Protein AF-A0A265Q2P2-F1 (afdb_monomer)

Nearest PDB structures (foldseek):
  5fte-assembly1_A  TM=7.062E-01  e=2.114E-01  Bacteroides sp. 3_1_23
  1g8x-assembly1_B  TM=5.401E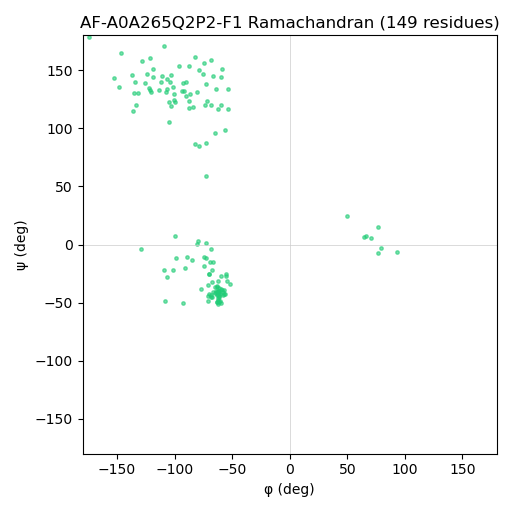-01  e=4.490E-02  Dictyostelium discoideum
  2xel-assembly1_A  TM=5.996E-01  e=1.478E-01  Dictyostelium discoideum
  7pel-assembly1_D  TM=5.275E-01  e=1.768E-01  Simian T-lymphotropic virus 1
  4qvz-assembly2_B  TM=6.544E-01  e=1.423E+00  Homo sapiens

Secondary structure (DSSP, 8-state):
--EEE-TTT--EEESSTTTEEE-TTSTTSEEEEEHHHHHHHHHHHHHTT-S---HHHHHHHHHHHHHHHHHHHHHHHHHHTT--GGG----TT-EEEEEEEETTTTEEEEEEEEEEEEE-SSEEEEEETTS-EEEEEHHHHHTTSEEEEE-

Foldseek 3Di:
DDWAAAPPPRDIDPPDCVFFPQDPPDPSRTDSHTPVRVVVVVVVCVVVCVPVPPPVVVVVVVVVVVVVVVVVVVVLCVLCVPDPLVVPDDDAQFKKFKWFQDPPPSDTHGDAIFGFHDDDPFWTWTAGPVGDIDIDGSSCCVVVRMDMDTD

pLDDT: mean 88.05, std 9.33, range [56.69, 97.44]

Sequence (151 aa):
MKVKTCTKCGEEYPATTMYFHKAKTCKDGLNSKCKYCINENYKKKYKTGKYKSNKNYKSKMEEKMKREQEAFERVMNEKVEGLDISKVKLVKDKQYKIYLRRNYKKVYDLCFEGTMIRDYKTHILFKHKLGYSESFLKADFLTGEYKVKEI

Mean predicted aligned error: 13.34 Å

Structure (mmCIF, N/CA/C/O backbone):
data_AF-A0A265Q2P2-F1
#
_entry.id   AF-A0A265Q2P2-F1
#
loop_
_atom_site.group_PDB
_atom_site.id
_atom_site.type_symbol
_atom_site.label_atom_id
_atom_site.label_alt_id
_atom_site.label_comp_id
_atom_site.label_asym_id
_atom_site.label_entity_id
_atom_site.label_seq_id
_atom_site.pdbx_PDB_ins_code
_atom_site.Cartn_x
_atom_site.Cartn_y
_atom_site.Cartn_z
_atom_site.occupancy
_atom_site.B_iso_or_equiv
_atom_site.auth_seq_id
_atom_site.auth_comp_id
_atom_site.auth_asym_id
_atom_site.auth_atom_id
_atom_site.pdbx_PDB_model_num
ATOM 1 N N . MET A 1 1 ? -46.212 2.643 31.368 1.00 72.06 1 MET A N 1
ATOM 2 C CA . MET A 1 1 ? -44.841 2.577 30.803 1.00 72.06 1 MET A CA 1
ATOM 3 C C . MET A 1 1 ? -44.030 1.573 31.609 1.00 72.06 1 MET A C 1
ATOM 5 O O . MET A 1 1 ? -44.213 1.526 32.816 1.00 72.06 1 MET A O 1
ATOM 9 N N . LYS A 1 2 ? -43.175 0.756 30.980 1.00 91.00 2 LYS A N 1
ATOM 10 C CA . LYS A 1 2 ? -42.324 -0.198 31.711 1.00 91.00 2 LYS A CA 1
ATOM 11 C C . LYS A 1 2 ? -41.056 0.513 32.190 1.00 91.00 2 LYS A C 1
ATOM 13 O O . LYS A 1 2 ? -40.288 1.010 31.365 1.00 91.00 2 LYS A O 1
ATOM 18 N N . VAL A 1 3 ? -40.856 0.568 33.502 1.00 95.25 3 VAL A N 1
ATOM 19 C CA . VAL A 1 3 ? -39.637 1.098 34.129 1.00 95.25 3 VAL A CA 1
ATOM 20 C C . VAL A 1 3 ? -38.673 -0.039 34.461 1.00 95.25 3 VAL A C 1
ATOM 22 O O . VAL A 1 3 ? -39.079 -1.194 34.605 1.00 95.25 3 VAL A O 1
ATOM 25 N N . LYS A 1 4 ? -37.381 0.276 34.517 1.00 95.12 4 LYS A N 1
ATOM 26 C CA . LYS A 1 4 ? -36.313 -0.638 34.918 1.00 95.12 4 LYS A CA 1
ATOM 27 C C . LYS A 1 4 ? -35.378 0.084 35.881 1.00 95.12 4 LYS A C 1
ATOM 29 O O . LYS A 1 4 ? -34.906 1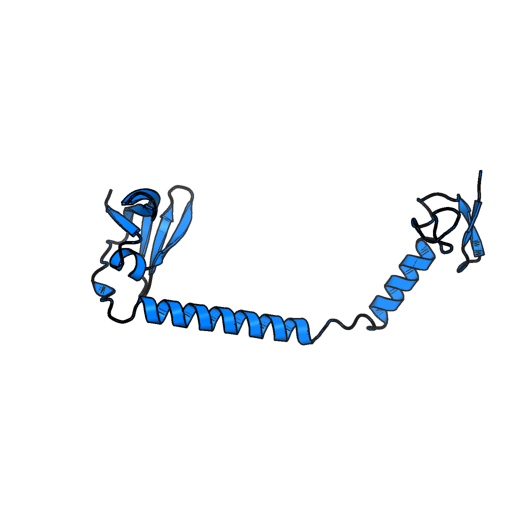.180 35.587 1.00 95.12 4 LYS A O 1
ATOM 34 N N . THR A 1 5 ? -35.084 -0.560 37.002 1.00 97.00 5 THR A N 1
ATOM 35 C CA . THR A 1 5 ? -34.181 -0.035 38.028 1.00 97.00 5 THR A CA 1
ATOM 36 C C . THR A 1 5 ? -32.739 -0.408 37.701 1.00 97.00 5 THR A C 1
ATOM 38 O O . THR A 1 5 ? -32.423 -1.566 37.413 1.00 97.00 5 THR A O 1
ATOM 41 N N . CYS A 1 6 ? -31.841 0.575 37.722 1.00 97.44 6 CYS A N 1
ATOM 42 C CA . CYS A 1 6 ? -30.419 0.334 37.517 1.00 97.44 6 CYS A CA 1
ATOM 43 C C . CYS A 1 6 ? -29.807 -0.368 38.736 1.00 97.44 6 CYS A C 1
ATOM 45 O O . CYS A 1 6 ? -29.776 0.194 39.826 1.00 97.44 6 CYS A O 1
ATOM 47 N N . THR A 1 7 ? -29.178 -1.531 38.550 1.00 96.38 7 THR A N 1
ATOM 48 C CA . THR A 1 7 ? -28.569 -2.290 39.663 1.00 96.38 7 THR A CA 1
ATOM 49 C C . THR A 1 7 ? -27.284 -1.669 40.233 1.00 96.38 7 THR A C 1
ATOM 51 O O . THR A 1 7 ? -26.644 -2.284 41.079 1.00 96.38 7 THR A O 1
ATOM 54 N N . LYS A 1 8 ? -26.828 -0.515 39.720 1.00 96.00 8 LYS A N 1
ATOM 55 C CA . LYS A 1 8 ? -25.634 0.194 40.222 1.00 96.00 8 LYS A CA 1
ATOM 56 C C . LYS A 1 8 ? -25.994 1.476 40.974 1.00 96.00 8 LYS A C 1
ATOM 58 O O . LYS A 1 8 ? -25.444 1.688 42.043 1.00 96.00 8 LYS A O 1
ATOM 63 N N . CYS A 1 9 ? -26.854 2.328 40.410 1.00 96.25 9 CYS A N 1
ATOM 64 C CA . CYS A 1 9 ? -27.255 3.589 41.050 1.00 96.25 9 CYS A CA 1
ATOM 65 C C . CYS A 1 9 ? -28.609 3.518 41.768 1.00 96.25 9 CYS A C 1
ATOM 67 O O . CYS A 1 9 ? -28.923 4.437 42.506 1.00 96.25 9 CYS A O 1
ATOM 69 N N . GLY A 1 10 ? -29.406 2.464 41.566 1.00 96.44 10 GLY A N 1
ATOM 70 C CA . GLY A 1 10 ? -30.720 2.309 42.201 1.00 96.44 10 GLY A CA 1
ATOM 71 C C . GLY A 1 10 ? -31.842 3.153 41.588 1.00 96.44 10 GLY A C 1
ATOM 72 O O . GLY A 1 10 ? -32.994 2.954 41.944 1.00 96.44 10 GLY A O 1
ATOM 73 N N . GLU A 1 11 ? -31.540 4.049 40.646 1.00 96.56 11 GLU A N 1
ATOM 74 C CA . GLU A 1 11 ? -32.548 4.897 39.999 1.00 96.56 11 GLU A CA 1
ATOM 75 C C . GLU A 1 11 ? -33.398 4.132 38.974 1.00 96.56 11 GLU A C 1
ATOM 77 O O . GLU A 1 11 ? -32.919 3.224 38.275 1.00 96.56 11 GLU A O 1
ATOM 82 N N . GLU A 1 12 ? -34.663 4.537 38.866 1.00 97.19 12 GLU A N 1
ATOM 83 C CA . GLU A 1 12 ? -35.623 4.015 37.900 1.00 97.19 12 GLU A CA 1
ATOM 84 C C . GLU A 1 12 ? -35.590 4.827 36.607 1.00 97.19 12 GLU A C 1
ATOM 86 O O . GLU A 1 12 ? -35.737 6.047 36.606 1.00 97.19 12 GLU A O 1
ATOM 91 N N . TYR A 1 13 ? -35.434 4.135 35.481 1.00 95.81 13 TYR A N 1
ATOM 92 C CA . TYR A 1 13 ? -35.483 4.751 34.160 1.00 95.81 13 TYR A CA 1
ATOM 93 C C . TYR A 1 13 ? -36.469 4.009 33.260 1.00 95.81 13 TYR A C 1
ATOM 95 O O . TYR A 1 13 ? -36.728 2.817 33.468 1.00 95.81 13 TYR A O 1
ATOM 103 N N . PRO A 1 14 ? -36.985 4.656 32.202 1.00 96.50 14 PRO A N 1
ATOM 104 C CA . PRO A 1 14 ? -37.731 3.957 31.166 1.00 96.50 14 PRO A CA 1
ATOM 105 C C . PRO A 1 14 ? -36.915 2.781 30.614 1.00 96.50 14 PRO A C 1
ATOM 107 O O . PRO A 1 14 ? -35.732 2.936 30.297 1.00 96.50 14 PRO A O 1
ATOM 110 N N . ALA A 1 15 ? -37.543 1.609 30.472 1.00 95.81 15 ALA A N 1
ATOM 111 C CA . ALA A 1 15 ? -36.923 0.401 29.923 1.00 95.81 15 ALA A CA 1
ATOM 112 C C . ALA A 1 15 ? -36.730 0.513 28.396 1.00 95.81 15 ALA A C 1
ATOM 114 O O . ALA A 1 15 ? -37.263 -0.273 27.615 1.00 95.81 15 ALA A O 1
ATOM 115 N N . THR A 1 16 ? -35.987 1.530 27.962 1.00 95.94 16 THR A N 1
ATOM 116 C CA . THR A 1 16 ? -35.708 1.852 26.564 1.00 95.94 16 THR A CA 1
ATOM 117 C C . THR A 1 16 ? -34.206 1.839 26.305 1.00 95.94 16 THR A C 1
ATOM 119 O O . THR A 1 16 ? -33.368 1.987 27.202 1.00 95.94 16 THR A O 1
ATOM 122 N N . THR A 1 17 ? -33.839 1.721 25.031 1.00 94.94 17 THR A N 1
ATOM 123 C CA . THR A 1 17 ? -32.440 1.763 24.588 1.00 94.94 17 THR A CA 1
ATOM 124 C C . THR A 1 17 ? -31.793 3.136 24.746 1.00 94.94 17 THR A C 1
ATOM 126 O O . THR A 1 17 ? -30.608 3.283 24.452 1.00 94.94 17 THR A O 1
ATOM 129 N N . MET A 1 18 ? -32.541 4.153 25.181 1.00 95.56 18 MET A N 1
ATOM 130 C CA . MET A 1 18 ? -31.999 5.465 25.522 1.00 95.56 18 MET A CA 1
ATOM 131 C C . MET A 1 18 ? -31.190 5.384 26.822 1.00 95.56 18 MET A C 1
ATOM 133 O O . MET A 1 18 ? -30.044 5.834 26.834 1.00 95.56 18 MET A O 1
ATOM 137 N N . TYR A 1 19 ? -31.720 4.697 27.842 1.00 96.00 19 TYR A N 1
ATOM 138 C CA . TYR A 1 19 ? -31.141 4.611 29.192 1.00 96.00 19 TYR A CA 1
ATOM 139 C C . TYR A 1 19 ? -30.383 3.309 29.473 1.00 96.00 19 TYR A C 1
ATOM 141 O O . TYR A 1 19 ? -29.484 3.297 30.317 1.00 96.00 19 TYR A O 1
ATOM 149 N N . PHE A 1 20 ? -30.670 2.235 28.732 1.00 97.25 20 PHE A N 1
ATOM 150 C CA . PHE A 1 20 ? -30.010 0.934 28.878 1.00 97.25 20 PHE A CA 1
ATOM 151 C C . PHE A 1 20 ? -29.390 0.464 27.556 1.00 97.25 20 PHE A C 1
ATOM 153 O O . PHE A 1 20 ? -29.896 0.747 26.471 1.00 97.25 20 PHE A O 1
ATOM 160 N N . HIS A 1 21 ? -28.266 -0.256 27.620 1.00 96.19 21 HIS A N 1
ATOM 161 C CA . HIS A 1 21 ? -27.690 -0.912 26.439 1.00 96.19 21 HIS A CA 1
ATOM 162 C C . HIS A 1 21 ? -28.436 -2.214 26.124 1.00 96.19 21 HIS A C 1
ATOM 164 O O . HIS A 1 21 ? -28.903 -2.893 27.039 1.00 96.19 21 HIS A O 1
ATOM 170 N N . LYS A 1 22 ? -28.489 -2.601 24.844 1.00 96.50 22 LYS A N 1
ATOM 171 C CA . LYS A 1 22 ? -29.011 -3.913 24.436 1.00 96.50 22 LYS A CA 1
ATOM 172 C C . LYS A 1 22 ? -28.121 -5.028 24.996 1.00 96.50 22 LYS A C 1
ATOM 174 O O . LYS A 1 22 ? -26.898 -4.948 24.894 1.00 96.50 22 LYS A O 1
ATOM 179 N N . ALA A 1 23 ? -28.730 -6.062 25.564 1.00 95.50 23 ALA A N 1
ATOM 180 C CA . ALA A 1 23 ? -28.044 -7.223 26.118 1.00 95.50 23 ALA A CA 1
ATOM 181 C C . ALA A 1 23 ? -28.768 -8.504 25.695 1.00 95.50 23 ALA A C 1
ATOM 183 O O . ALA A 1 23 ? -29.903 -8.737 26.096 1.00 95.50 23 ALA A O 1
ATOM 184 N N . LYS A 1 24 ? -28.095 -9.344 24.898 1.00 93.75 24 LYS A N 1
ATOM 185 C CA . LYS A 1 24 ? -28.665 -10.602 24.378 1.00 93.75 24 LYS A CA 1
ATOM 186 C C . LYS A 1 24 ? -28.906 -11.654 25.466 1.00 93.75 24 LYS A C 1
ATOM 188 O O . LYS A 1 24 ? -29.698 -12.561 25.270 1.00 93.75 24 LYS A O 1
ATOM 193 N N . THR A 1 25 ? -28.207 -11.538 26.591 1.00 93.50 25 THR A N 1
ATOM 194 C CA . THR A 1 25 ? -28.257 -12.491 27.706 1.00 93.50 25 THR A CA 1
ATOM 195 C C . THR A 1 25 ? -29.340 -12.165 28.735 1.00 93.50 25 THR A C 1
ATOM 197 O O . THR A 1 25 ? -29.610 -12.979 29.612 1.00 93.50 25 THR A O 1
ATOM 200 N N . CYS A 1 26 ? -29.957 -10.981 28.666 1.00 92.31 26 CYS A N 1
ATOM 201 C CA . CYS A 1 26 ? -31.004 -10.569 29.598 1.00 92.31 26 CYS A CA 1
ATOM 202 C C . CYS A 1 26 ? -32.386 -10.928 29.039 1.00 92.31 26 CYS A C 1
ATOM 204 O O . CYS A 1 26 ? -32.651 -10.695 27.862 1.00 92.31 26 CYS A O 1
ATOM 206 N N . LYS A 1 27 ? -33.290 -11.425 29.897 1.00 90.12 27 LYS A N 1
ATOM 207 C CA . LYS A 1 27 ? -34.664 -11.830 29.529 1.00 90.12 27 LYS A CA 1
ATOM 208 C C . LYS A 1 27 ? -35.457 -10.723 28.821 1.00 90.12 27 LYS A C 1
ATOM 210 O O . LYS A 1 27 ? -36.303 -11.007 27.985 1.00 90.12 27 LYS A O 1
ATOM 215 N N . ASP A 1 28 ? -35.192 -9.465 29.158 1.00 90.31 28 ASP A N 1
ATOM 216 C CA . ASP A 1 28 ? -35.842 -8.282 28.590 1.00 90.31 28 ASP A CA 1
ATOM 217 C C . ASP A 1 28 ? -35.014 -7.584 27.497 1.00 90.31 28 ASP A C 1
ATOM 219 O O . ASP A 1 28 ? -35.371 -6.496 27.051 1.00 90.31 28 ASP A O 1
ATOM 223 N N . GLY A 1 29 ? -33.896 -8.180 27.072 1.00 95.50 29 GLY A N 1
ATOM 224 C CA . GLY A 1 29 ? -33.041 -7.645 26.013 1.00 95.50 29 GLY A CA 1
ATOM 225 C C . GLY A 1 29 ? -32.256 -6.383 26.392 1.00 95.50 29 GLY A C 1
ATOM 226 O O . GLY A 1 29 ? -31.578 -5.810 25.534 1.00 95.50 29 GLY A O 1
ATOM 227 N N . LEU A 1 30 ? -32.320 -5.937 27.653 1.00 96.88 30 LEU A N 1
ATOM 228 C CA . LEU A 1 30 ? -31.685 -4.713 28.145 1.00 96.88 30 LEU A CA 1
ATOM 229 C C . LEU A 1 30 ? -30.786 -4.998 29.347 1.00 96.88 30 LEU A C 1
ATOM 231 O O . LEU A 1 30 ? -31.145 -5.737 30.261 1.00 96.88 30 LEU A O 1
ATOM 235 N N . ASN A 1 31 ? -29.619 -4.359 29.377 1.00 95.81 31 ASN A N 1
ATOM 236 C CA . ASN A 1 31 ? -28.657 -4.489 30.468 1.00 95.81 31 ASN A CA 1
ATOM 237 C C . ASN A 1 31 ? -29.272 -4.066 31.819 1.00 95.81 31 ASN A C 1
ATOM 239 O O . ASN A 1 31 ? -30.156 -3.214 31.868 1.00 95.81 31 ASN A O 1
ATOM 243 N N . SER A 1 32 ? -28.795 -4.643 32.924 1.00 95.31 32 SER A N 1
ATOM 244 C CA . SER A 1 32 ? -29.235 -4.294 34.281 1.00 95.31 32 SER A CA 1
ATOM 245 C C . SER A 1 32 ? -28.687 -2.948 34.775 1.00 95.31 32 SER A C 1
ATOM 247 O O . SER A 1 32 ? -29.225 -2.365 35.712 1.00 95.31 32 SER A O 1
ATOM 249 N N . LYS A 1 33 ? -27.621 -2.435 34.148 1.00 96.94 33 LYS A N 1
ATOM 250 C CA . LYS A 1 33 ? -26.998 -1.146 34.479 1.00 96.94 33 LYS A CA 1
ATOM 251 C C . LYS A 1 33 ? -27.364 -0.085 33.442 1.00 96.94 33 LYS A C 1
ATOM 253 O O . LYS A 1 33 ? -27.337 -0.358 32.240 1.00 96.94 33 LYS A O 1
ATOM 258 N N . CYS A 1 34 ? -27.636 1.136 33.899 1.00 96.88 34 CYS A N 1
ATOM 259 C CA . CYS A 1 34 ? -27.878 2.269 33.010 1.00 96.88 34 CYS A CA 1
ATOM 260 C C . CYS A 1 34 ? -26.595 2.677 32.262 1.00 96.88 34 CYS A C 1
ATOM 262 O O . CYS A 1 34 ? -25.468 2.388 32.691 1.00 96.88 34 CYS A O 1
ATOM 264 N N . LYS A 1 35 ? -26.757 3.377 31.135 1.00 96.50 35 LYS A N 1
ATOM 265 C CA . LYS A 1 35 ? -25.638 3.832 30.295 1.00 96.50 35 LYS A CA 1
ATOM 266 C C . LYS A 1 35 ? -24.637 4.698 31.055 1.00 96.50 35 LYS A C 1
ATOM 268 O O . LYS A 1 35 ? -23.435 4.533 30.866 1.00 96.50 35 LYS A O 1
ATOM 273 N N . TYR A 1 36 ? -25.104 5.574 31.944 1.00 95.44 36 TYR A N 1
ATOM 274 C CA . TYR A 1 36 ? -24.236 6.436 32.754 1.00 95.44 36 TYR A CA 1
ATOM 275 C C . TYR A 1 36 ? -23.283 5.612 33.622 1.00 95.44 36 TYR A C 1
ATOM 277 O O . TYR A 1 36 ? -22.064 5.767 33.557 1.00 95.44 36 TYR A O 1
ATOM 285 N N . CYS A 1 37 ? -23.844 4.649 34.352 1.00 95.94 37 CYS A N 1
ATOM 286 C CA . CYS A 1 37 ? -23.118 3.734 35.221 1.00 95.94 37 CYS A CA 1
ATOM 287 C C . CYS A 1 37 ? -22.073 2.892 34.474 1.00 95.94 37 CYS A C 1
ATOM 289 O O . CYS A 1 37 ? -20.990 2.621 35.011 1.00 95.94 37 CYS A O 1
ATOM 291 N N . ILE A 1 38 ? -22.408 2.466 33.253 1.00 93.69 38 ILE A N 1
ATOM 292 C CA . ILE A 1 38 ? -21.530 1.704 32.360 1.00 93.69 38 ILE A CA 1
ATOM 293 C C . ILE A 1 38 ? -20.399 2.593 31.826 1.00 93.69 38 ILE A C 1
ATOM 295 O O . ILE A 1 38 ? -19.232 2.217 31.933 1.00 93.69 38 ILE A O 1
ATOM 299 N N . ASN A 1 39 ? -20.717 3.788 31.329 1.00 92.38 39 ASN A N 1
ATOM 300 C CA . ASN A 1 39 ? -19.735 4.738 30.804 1.00 92.38 39 ASN A CA 1
ATOM 301 C C . ASN A 1 39 ? -18.733 5.180 31.869 1.00 92.38 39 ASN A C 1
ATOM 303 O O . ASN A 1 39 ? -17.533 5.246 31.613 1.00 92.38 39 ASN A O 1
ATOM 307 N N . GLU A 1 40 ? -19.201 5.435 33.085 1.00 92.25 40 GLU A N 1
ATOM 308 C CA . GLU A 1 40 ? -18.340 5.770 34.215 1.00 92.25 40 GLU A CA 1
ATOM 309 C C . GLU A 1 40 ? -17.373 4.619 34.551 1.00 92.25 40 GLU A C 1
ATOM 311 O O . GLU A 1 40 ? -16.189 4.844 34.803 1.00 92.25 40 GLU A O 1
ATOM 316 N N . ASN A 1 41 ? -17.846 3.368 34.487 1.00 88.62 41 ASN A N 1
ATOM 317 C CA . ASN A 1 41 ? -16.998 2.193 34.686 1.00 88.62 41 ASN A CA 1
ATOM 318 C C . ASN A 1 41 ? -15.936 2.065 33.583 1.00 88.62 41 ASN A C 1
ATOM 320 O O . ASN A 1 41 ? -14.777 1.782 33.879 1.00 88.62 41 ASN A O 1
ATOM 324 N N . TYR A 1 42 ? -16.298 2.321 32.322 1.00 86.69 42 TYR A N 1
ATOM 325 C CA . TYR A 1 42 ? -15.324 2.371 31.230 1.00 86.69 42 TYR A CA 1
ATOM 326 C C . TYR A 1 42 ? -14.275 3.460 31.471 1.00 86.69 42 TYR A C 1
ATOM 328 O O . TYR A 1 42 ? -13.085 3.157 31.447 1.00 86.69 42 TYR A O 1
ATOM 336 N N . LYS A 1 43 ? -14.681 4.693 31.811 1.00 86.62 43 LYS A N 1
ATOM 337 C CA . LYS A 1 43 ? -13.752 5.790 32.144 1.00 86.62 43 LYS A CA 1
ATOM 338 C C . LYS A 1 43 ? -12.797 5.413 33.285 1.00 86.62 43 LYS A C 1
ATOM 340 O O . LYS A 1 43 ? -11.600 5.672 33.183 1.00 86.62 43 LYS A O 1
ATOM 345 N N . LYS A 1 44 ? -13.292 4.750 34.337 1.00 84.00 44 LYS A N 1
ATOM 346 C CA . LYS A 1 44 ? -12.462 4.230 35.441 1.00 84.00 44 LYS A CA 1
ATOM 347 C C . LYS A 1 44 ? -11.461 3.172 34.961 1.00 84.00 44 LYS A C 1
ATOM 349 O O . LYS A 1 44 ? -10.300 3.215 35.361 1.00 84.00 44 LYS A O 1
ATOM 354 N N . LYS A 1 45 ? -11.857 2.264 34.063 1.00 78.69 45 LYS A N 1
ATOM 355 C CA . LYS A 1 45 ? -10.949 1.269 33.458 1.00 78.69 45 LYS A CA 1
ATOM 356 C C . LYS A 1 45 ? -9.856 1.899 32.589 1.00 78.69 45 LYS A C 1
ATOM 358 O O . LYS A 1 45 ? -8.726 1.424 32.625 1.00 78.69 45 LYS A O 1
ATOM 363 N N . TYR A 1 46 ? -10.169 2.971 31.859 1.00 72.50 46 TYR A N 1
ATOM 364 C CA . TYR A 1 46 ? -9.171 3.716 31.084 1.00 72.50 46 TYR A CA 1
ATOM 365 C C . TYR A 1 46 ? -8.198 4.488 31.989 1.00 72.50 46 TYR A C 1
ATOM 367 O O . TYR A 1 46 ? -6.994 4.426 31.767 1.00 72.50 46 TYR A O 1
ATOM 375 N N . LYS A 1 47 ? -8.689 5.144 33.052 1.00 74.25 47 LYS A N 1
ATOM 376 C CA . LYS A 1 47 ? -7.838 5.885 34.007 1.00 74.25 47 LYS A CA 1
ATOM 377 C C . LYS A 1 47 ? -6.924 4.990 34.848 1.00 74.25 47 LYS A C 1
ATOM 379 O O . LYS A 1 47 ? -5.828 5.400 35.195 1.00 74.25 47 LYS A O 1
ATOM 384 N N . THR A 1 48 ? -7.360 3.774 35.175 1.00 73.88 48 THR A N 1
ATOM 385 C CA . THR A 1 48 ? -6.585 2.826 36.002 1.00 73.88 48 THR A CA 1
ATOM 386 C C . THR A 1 48 ? -5.494 2.076 35.228 1.00 73.88 48 THR A C 1
ATOM 388 O O . THR A 1 48 ? -4.858 1.193 35.794 1.00 73.88 48 THR A O 1
ATOM 391 N N . GLY A 1 49 ? -5.286 2.365 33.934 1.00 64.44 49 GLY A N 1
ATOM 392 C CA . GLY A 1 49 ? -4.219 1.752 33.128 1.00 64.44 49 GLY A CA 1
ATOM 393 C C . GLY A 1 49 ? -4.356 0.238 32.912 1.00 64.44 49 GLY A C 1
ATOM 394 O O . GLY A 1 49 ? -3.473 -0.388 32.332 1.00 64.44 49 GLY A O 1
ATOM 395 N N . LYS A 1 50 ? -5.469 -0.381 33.339 1.00 56.91 50 LYS A N 1
ATOM 396 C CA . LYS A 1 50 ? -5.730 -1.818 33.135 1.00 56.91 50 LYS A CA 1
ATOM 397 C C . LYS A 1 50 ? -5.980 -2.177 31.669 1.00 56.91 50 LYS A C 1
ATOM 399 O O . LYS A 1 50 ? -5.886 -3.350 31.313 1.00 56.91 50 LYS A O 1
ATOM 404 N N . TYR A 1 51 ? -6.248 -1.191 30.813 1.00 57.75 51 TYR A N 1
ATOM 405 C CA . TYR A 1 51 ? -6.027 -1.339 29.378 1.00 57.75 51 TYR A CA 1
ATOM 406 C C . TYR A 1 51 ? -4.513 -1.303 29.163 1.00 57.75 51 TYR A C 1
ATOM 408 O O . TYR A 1 51 ? -3.938 -0.235 28.975 1.00 57.75 51 TYR A O 1
ATOM 416 N N . LYS A 1 52 ? -3.855 -2.467 29.257 1.00 57.00 52 LYS A N 1
ATOM 417 C CA . LYS A 1 52 ? -2.468 -2.610 28.810 1.00 57.00 52 LYS A CA 1
ATOM 418 C C . LYS A 1 52 ? -2.451 -2.172 27.346 1.00 57.00 52 LYS A C 1
ATOM 420 O O . LYS A 1 52 ? -2.824 -2.957 26.475 1.00 57.00 52 LYS A O 1
ATOM 425 N N . SER A 1 53 ? -2.061 -0.927 27.061 1.00 56.69 53 SER A N 1
ATOM 426 C CA . SER A 1 53 ? -1.550 -0.605 25.737 1.00 56.69 53 SER A CA 1
ATOM 427 C C . SER A 1 53 ? -0.445 -1.625 25.533 1.00 56.69 53 SER A C 1
ATOM 429 O O . SER A 1 53 ? 0.447 -1.777 26.372 1.00 56.69 53 SER A O 1
ATOM 431 N N . ASN A 1 54 ? -0.617 -2.487 24.539 1.00 63.94 54 ASN A N 1
ATOM 432 C CA . ASN A 1 54 ? 0.326 -3.558 24.320 1.00 63.94 54 ASN A CA 1
ATOM 433 C C . ASN A 1 54 ? 1.626 -2.851 23.929 1.00 63.94 54 ASN A C 1
ATOM 435 O O . ASN A 1 54 ? 1.763 -2.421 22.790 1.00 63.94 54 ASN A O 1
ATOM 439 N N . LYS A 1 55 ? 2.540 -2.625 24.884 1.00 60.09 55 LYS A N 1
ATOM 440 C CA . LYS A 1 55 ? 3.825 -1.947 24.646 1.00 60.09 55 LYS A CA 1
ATOM 441 C C . LYS A 1 55 ? 4.588 -2.671 23.530 1.00 60.09 55 LYS A C 1
ATOM 443 O O . LYS A 1 55 ? 5.285 -2.041 22.743 1.00 60.09 55 LYS A O 1
ATOM 448 N N . ASN A 1 56 ? 4.315 -3.971 23.393 1.00 69.75 56 ASN A N 1
ATOM 449 C CA . ASN A 1 56 ? 4.825 -4.836 22.342 1.00 69.75 56 ASN A CA 1
ATOM 450 C C . ASN A 1 56 ? 4.158 -4.622 20.974 1.00 69.75 56 ASN A C 1
ATOM 452 O O . ASN A 1 56 ? 4.628 -5.186 20.000 1.00 69.75 56 ASN A O 1
ATOM 456 N N . TYR A 1 57 ? 3.063 -3.865 20.852 1.00 75.69 57 TYR A N 1
ATOM 457 C CA . TYR A 1 57 ? 2.454 -3.567 19.550 1.00 75.69 57 TYR A CA 1
ATOM 458 C C . TYR A 1 57 ? 3.366 -2.668 18.719 1.00 75.69 57 TYR A C 1
ATOM 460 O O . TYR A 1 57 ? 3.601 -2.960 17.552 1.00 75.69 57 TYR A O 1
ATOM 468 N N . LYS A 1 58 ? 3.927 -1.615 19.334 1.00 80.44 58 LYS A N 1
ATOM 469 C CA . LYS A 1 58 ? 4.844 -0.700 18.647 1.00 80.44 58 LYS A CA 1
ATOM 470 C C . LYS A 1 58 ? 6.109 -1.430 18.192 1.00 80.44 58 LYS A C 1
ATOM 472 O O . LYS A 1 58 ? 6.426 -1.380 17.012 1.00 80.44 58 LYS A O 1
ATOM 477 N N . SER A 1 59 ? 6.752 -2.184 19.087 1.00 84.81 59 SER A N 1
ATOM 478 C CA . SER A 1 59 ? 7.959 -2.944 18.738 1.00 84.81 59 SER A CA 1
ATOM 479 C C . SER A 1 59 ? 7.689 -4.035 17.698 1.00 84.81 59 SER A C 1
ATOM 481 O O . SER A 1 59 ? 8.464 -4.178 16.761 1.00 84.81 59 SER A O 1
ATOM 483 N N . LYS A 1 60 ? 6.559 -4.756 17.788 1.00 86.06 60 LYS A N 1
ATOM 484 C CA . LYS A 1 60 ? 6.163 -5.735 16.759 1.00 86.06 60 LYS A CA 1
ATOM 485 C C . LYS A 1 60 ? 5.898 -5.085 15.401 1.00 86.06 60 LYS A C 1
ATOM 487 O O . LYS A 1 60 ? 6.194 -5.694 14.379 1.00 86.06 60 LYS A O 1
ATOM 492 N N . MET A 1 61 ? 5.331 -3.879 15.377 1.00 88.00 61 MET A N 1
ATOM 493 C CA . MET A 1 61 ? 5.099 -3.132 14.140 1.00 88.00 61 MET A CA 1
ATOM 494 C C . MET A 1 61 ? 6.421 -2.668 13.517 1.00 88.00 61 MET A C 1
ATOM 496 O O . MET A 1 61 ? 6.617 -2.843 12.321 1.00 88.00 61 MET A O 1
ATOM 500 N N . GLU A 1 62 ? 7.338 -2.129 14.323 1.00 88.31 62 GLU A N 1
ATOM 501 C CA . GLU A 1 62 ? 8.675 -1.711 13.876 1.00 88.31 62 GLU A CA 1
ATOM 502 C C . GLU A 1 62 ? 9.487 -2.896 13.333 1.00 88.31 62 GLU A C 1
ATOM 504 O O . GLU A 1 62 ? 10.069 -2.809 12.255 1.00 88.31 62 GLU A O 1
ATOM 509 N N . GLU A 1 63 ? 9.466 -4.035 14.028 1.00 92.94 63 GLU A N 1
ATOM 510 C CA . GLU A 1 63 ? 10.126 -5.266 13.585 1.00 92.94 63 GLU A CA 1
ATOM 511 C C . GLU A 1 63 ? 9.526 -5.799 12.277 1.00 92.94 63 GLU A C 1
ATOM 513 O O . GLU A 1 63 ? 10.259 -6.210 11.378 1.00 92.94 63 GLU A O 1
ATOM 518 N N . LYS A 1 64 ? 8.195 -5.754 12.139 1.00 92.44 64 LYS A N 1
ATOM 519 C CA . LYS A 1 64 ? 7.507 -6.129 10.900 1.00 92.44 64 LYS A CA 1
ATOM 520 C C . LYS A 1 64 ? 7.919 -5.224 9.733 1.00 92.44 64 LYS A C 1
ATOM 522 O O . LYS A 1 64 ? 8.307 -5.745 8.694 1.00 92.44 64 LYS A O 1
ATOM 527 N N . MET A 1 65 ? 7.888 -3.904 9.924 1.00 90.81 65 MET A N 1
ATOM 528 C CA . MET A 1 65 ? 8.306 -2.925 8.912 1.00 90.81 65 MET A CA 1
ATOM 529 C C . MET A 1 65 ? 9.754 -3.156 8.473 1.00 90.81 65 MET A C 1
ATOM 531 O O . MET A 1 65 ? 10.046 -3.147 7.280 1.00 90.81 65 MET A O 1
ATOM 535 N N . LYS A 1 66 ? 10.654 -3.423 9.428 1.00 93.81 66 LYS A N 1
ATOM 536 C CA . LYS A 1 66 ? 12.060 -3.714 9.136 1.00 93.81 66 LYS A CA 1
ATOM 537 C C . LYS A 1 66 ? 12.219 -4.986 8.299 1.00 93.81 66 LYS A C 1
ATOM 539 O O . LYS A 1 66 ? 12.925 -4.965 7.300 1.00 93.81 66 LYS A O 1
ATOM 544 N N . ARG A 1 67 ? 11.520 -6.069 8.657 1.00 90.75 67 ARG A N 1
ATOM 545 C CA . ARG A 1 67 ? 11.535 -7.326 7.885 1.00 90.75 67 ARG A CA 1
ATOM 546 C C . ARG A 1 67 ? 10.995 -7.148 6.468 1.00 90.75 67 ARG A C 1
ATOM 548 O O . ARG A 1 67 ? 11.538 -7.734 5.538 1.00 90.75 67 ARG A O 1
ATOM 555 N N . GLU A 1 68 ? 9.932 -6.365 6.299 1.00 88.12 68 GLU A N 1
ATOM 556 C CA . GLU A 1 68 ? 9.359 -6.064 4.981 1.00 88.12 68 GLU A CA 1
ATOM 557 C C . GLU A 1 68 ? 10.327 -5.235 4.128 1.00 88.12 68 GLU A C 1
ATOM 559 O O . GLU A 1 68 ? 10.512 -5.541 2.951 1.00 88.12 68 GLU A O 1
ATOM 564 N N . GLN A 1 69 ? 11.002 -4.250 4.729 1.00 82.94 69 GLN A N 1
ATOM 565 C CA . GLN A 1 69 ? 12.040 -3.470 4.057 1.00 82.94 69 GLN A CA 1
ATOM 566 C C . GLN A 1 69 ? 13.231 -4.345 3.641 1.00 82.94 69 GLN A C 1
ATOM 568 O O . GLN A 1 69 ? 13.627 -4.314 2.479 1.00 82.94 69 GLN A O 1
ATOM 573 N N . GLU A 1 70 ? 13.764 -5.167 4.548 1.00 90.38 70 GLU A N 1
ATOM 574 C CA . GLU A 1 70 ? 14.867 -6.092 4.255 1.00 90.38 70 GLU A CA 1
ATOM 575 C C . GLU A 1 70 ? 14.478 -7.095 3.155 1.00 90.38 70 GLU A C 1
ATOM 577 O O . GLU A 1 70 ? 15.251 -7.350 2.232 1.00 90.38 70 GLU A O 1
ATOM 582 N N . ALA A 1 71 ? 13.261 -7.649 3.200 1.00 85.56 71 ALA A N 1
ATOM 583 C CA . ALA A 1 71 ? 12.767 -8.562 2.171 1.00 85.56 71 ALA A CA 1
ATOM 584 C C . ALA A 1 71 ? 12.659 -7.882 0.798 1.00 85.56 71 ALA A C 1
ATOM 586 O O . ALA A 1 71 ? 13.060 -8.475 -0.204 1.00 85.56 71 ALA A O 1
ATOM 587 N N . PHE A 1 72 ? 12.158 -6.644 0.759 1.00 79.81 72 PHE A N 1
ATOM 588 C CA . PHE A 1 72 ? 12.098 -5.838 -0.455 1.00 79.81 72 PHE A CA 1
ATOM 589 C C . PHE A 1 72 ? 13.499 -5.550 -1.006 1.00 79.81 72 PHE A C 1
ATOM 591 O O . PHE A 1 72 ? 13.747 -5.786 -2.185 1.00 79.81 72 PHE A O 1
ATOM 598 N N . GLU A 1 73 ? 14.437 -5.118 -0.160 1.00 83.62 73 GLU A N 1
ATOM 599 C CA . GLU A 1 73 ? 15.825 -4.855 -0.555 1.00 83.62 73 GLU A CA 1
ATOM 600 C C . GLU A 1 73 ? 16.511 -6.100 -1.134 1.00 83.62 73 GLU A C 1
ATOM 602 O O . GLU A 1 73 ? 17.202 -5.990 -2.146 1.00 83.62 73 GLU A O 1
ATOM 607 N N . ARG A 1 74 ? 16.276 -7.297 -0.575 1.00 84.69 74 ARG A N 1
ATOM 608 C CA . ARG A 1 74 ? 16.802 -8.552 -1.145 1.00 84.69 74 ARG A CA 1
ATOM 609 C C . ARG A 1 74 ? 16.265 -8.833 -2.546 1.00 84.69 74 ARG A C 1
ATOM 611 O O . ARG A 1 74 ? 17.061 -9.071 -3.444 1.00 84.69 74 ARG A O 1
ATOM 618 N N . VAL A 1 75 ? 14.943 -8.780 -2.735 1.00 81.12 75 VAL A N 1
ATOM 619 C CA . VAL A 1 75 ? 14.313 -9.023 -4.049 1.00 81.12 75 VAL A CA 1
ATOM 620 C C . VAL A 1 75 ? 14.790 -7.993 -5.074 1.00 81.12 75 VAL A C 1
ATOM 622 O O . VAL A 1 75 ? 15.013 -8.318 -6.236 1.00 81.12 75 VAL A O 1
ATOM 625 N N . MET A 1 76 ? 14.981 -6.745 -4.645 1.00 78.62 76 MET A N 1
ATOM 626 C CA . MET A 1 76 ? 15.497 -5.678 -5.499 1.00 78.62 76 MET A CA 1
ATOM 627 C C . MET A 1 76 ? 16.957 -5.899 -5.881 1.00 78.62 76 MET A C 1
ATOM 629 O O . MET A 1 76 ? 17.301 -5.722 -7.046 1.00 78.62 76 MET A O 1
ATOM 633 N N . ASN A 1 77 ? 17.803 -6.308 -4.934 1.00 80.38 77 ASN A N 1
ATOM 634 C CA . ASN A 1 77 ? 19.196 -6.639 -5.219 1.00 80.38 77 ASN A CA 1
ATOM 635 C C . ASN A 1 77 ? 19.296 -7.829 -6.177 1.00 80.38 77 ASN A C 1
ATOM 637 O O . ASN A 1 77 ? 20.032 -7.735 -7.149 1.00 80.38 77 ASN A O 1
ATOM 641 N N . GLU A 1 78 ? 18.498 -8.879 -5.972 1.00 83.12 78 GLU A N 1
ATOM 642 C CA . GLU A 1 78 ? 18.430 -10.048 -6.860 1.00 83.12 78 GLU A CA 1
ATOM 643 C C . GLU A 1 78 ? 17.974 -9.664 -8.278 1.00 83.12 78 GLU A C 1
ATOM 645 O O . GLU A 1 78 ? 18.602 -10.049 -9.259 1.00 83.12 78 GLU A O 1
ATOM 650 N N . LYS A 1 79 ? 16.930 -8.832 -8.409 1.00 75.88 79 LYS A N 1
ATOM 651 C CA . LYS A 1 79 ? 16.469 -8.328 -9.716 1.00 75.88 79 LYS A CA 1
ATOM 652 C C . LYS A 1 79 ? 17.521 -7.484 -10.439 1.00 75.88 79 LYS A C 1
ATOM 654 O O . LYS A 1 79 ? 17.499 -7.413 -11.662 1.00 75.88 79 LYS A O 1
ATOM 659 N N . VAL A 1 80 ? 18.369 -6.776 -9.698 1.00 76.12 80 VAL A N 1
ATOM 660 C CA . VAL A 1 80 ? 19.380 -5.858 -10.241 1.00 76.12 80 VAL A CA 1
ATOM 661 C C . VAL A 1 80 ? 20.718 -6.563 -10.494 1.00 76.12 80 VAL A C 1
ATOM 663 O O . VAL A 1 80 ? 21.529 -6.064 -11.277 1.00 76.12 80 VAL A O 1
ATOM 666 N N . GLU A 1 81 ? 20.963 -7.711 -9.867 1.00 78.19 81 GLU A N 1
ATOM 667 C CA . GLU A 1 81 ? 22.211 -8.456 -9.988 1.00 78.19 81 GLU A CA 1
ATOM 668 C C . GLU A 1 81 ? 22.472 -8.854 -11.450 1.00 78.19 81 GLU A C 1
ATOM 670 O O . GLU A 1 81 ? 21.661 -9.497 -12.112 1.00 78.19 81 GLU A O 1
ATOM 675 N N . GLY A 1 82 ? 23.600 -8.395 -11.998 1.00 76.88 82 GLY A N 1
ATOM 676 C CA . GLY A 1 82 ? 23.964 -8.618 -13.401 1.00 76.88 82 GLY A CA 1
ATOM 677 C C . GLY A 1 82 ? 23.278 -7.697 -14.420 1.00 76.88 82 GLY A C 1
ATOM 678 O O . GLY A 1 82 ? 23.615 -7.754 -15.605 1.00 76.88 82 GLY A O 1
ATOM 679 N N . LEU A 1 83 ? 22.371 -6.806 -14.000 1.00 79.94 83 LEU A N 1
ATOM 680 C CA . LEU A 1 83 ? 21.787 -5.795 -14.880 1.00 79.94 83 LEU A CA 1
ATOM 681 C C . LEU A 1 83 ? 22.641 -4.527 -14.913 1.00 79.94 83 LEU A C 1
ATOM 683 O O . LEU A 1 83 ? 22.861 -3.851 -13.908 1.00 79.94 83 LEU A O 1
ATOM 687 N N . ASP A 1 84 ? 23.052 -4.137 -16.118 1.00 82.81 84 ASP A N 1
ATOM 688 C CA . ASP A 1 84 ? 23.687 -2.844 -16.346 1.00 82.81 84 ASP A CA 1
ATOM 689 C C . ASP A 1 84 ? 22.630 -1.730 -16.398 1.00 82.81 84 ASP A C 1
ATOM 691 O O . ASP A 1 84 ? 22.145 -1.327 -17.460 1.00 82.81 84 ASP A O 1
ATOM 695 N N . ILE A 1 85 ? 22.274 -1.231 -15.212 1.00 81.81 85 ILE A N 1
ATOM 696 C CA . ILE A 1 85 ? 21.297 -0.154 -15.015 1.00 81.81 85 ILE A CA 1
ATOM 697 C C . ILE A 1 85 ? 21.656 1.118 -15.809 1.00 81.81 85 ILE A C 1
ATOM 699 O O . ILE A 1 85 ? 20.768 1.893 -16.176 1.00 81.81 85 ILE A O 1
ATOM 703 N N . SER A 1 86 ? 22.939 1.334 -16.125 1.00 79.12 86 SER A N 1
ATOM 704 C CA . SER A 1 86 ? 23.402 2.517 -16.861 1.00 79.12 86 SER A CA 1
ATOM 705 C C . SER A 1 86 ? 22.903 2.576 -18.312 1.00 79.12 86 SER A C 1
ATOM 707 O O . SER A 1 86 ? 22.936 3.643 -18.931 1.00 79.12 86 SER A O 1
ATOM 709 N N . LYS A 1 87 ? 22.385 1.459 -18.844 1.00 84.50 87 LYS A N 1
ATOM 710 C CA . LYS A 1 87 ? 21.783 1.376 -20.182 1.00 84.50 87 LYS A CA 1
ATOM 711 C C . LYS A 1 87 ? 20.449 2.109 -20.288 1.00 84.50 87 LYS A C 1
ATOM 713 O O . LYS A 1 87 ? 20.086 2.548 -21.378 1.00 84.50 87 LYS A O 1
ATOM 718 N N . VAL A 1 88 ? 19.725 2.280 -19.181 1.00 85.75 88 VAL A N 1
ATOM 719 C CA . VAL A 1 88 ? 18.459 3.024 -19.174 1.00 85.75 88 VAL A CA 1
ATOM 720 C C . VAL A 1 88 ? 18.764 4.517 -19.077 1.00 85.75 88 VAL A C 1
ATOM 722 O O . VAL A 1 88 ? 18.825 5.085 -17.987 1.00 85.75 88 VAL A O 1
ATOM 725 N N . LYS A 1 89 ? 18.980 5.153 -20.233 1.00 85.75 89 LYS A N 1
ATOM 726 C CA . LYS A 1 89 ? 19.214 6.598 -20.347 1.00 85.75 89 LYS A CA 1
ATOM 727 C C . LYS A 1 89 ? 17.969 7.281 -20.892 1.00 85.75 89 LYS A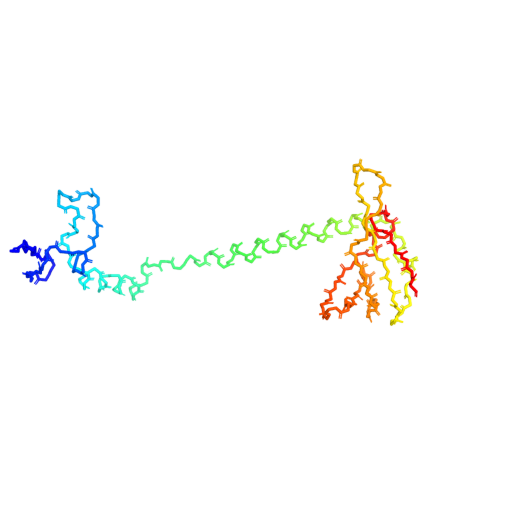 C 1
ATOM 729 O O . LYS A 1 89 ? 17.677 7.182 -22.080 1.00 85.75 89 LYS A O 1
ATOM 734 N N . LEU A 1 90 ? 17.251 7.979 -20.018 1.00 89.31 90 LEU A N 1
ATOM 735 C CA . LEU A 1 90 ? 16.158 8.869 -20.402 1.00 89.31 90 LEU A CA 1
ATOM 736 C C . LEU A 1 90 ? 16.611 10.317 -20.239 1.00 89.31 90 LEU A C 1
ATOM 738 O O . LEU A 1 90 ? 17.336 10.655 -19.306 1.00 89.31 90 LEU A O 1
ATOM 742 N N . VAL A 1 91 ? 16.179 11.178 -21.153 1.00 91.81 91 VAL A N 1
ATOM 743 C CA . VAL A 1 91 ? 16.453 12.615 -21.094 1.00 91.81 91 VAL A CA 1
ATOM 744 C C . VAL A 1 91 ? 15.475 13.275 -20.127 1.00 91.81 91 VAL A C 1
ATOM 746 O O . VAL A 1 91 ? 14.266 13.035 -20.199 1.00 91.81 91 VAL A 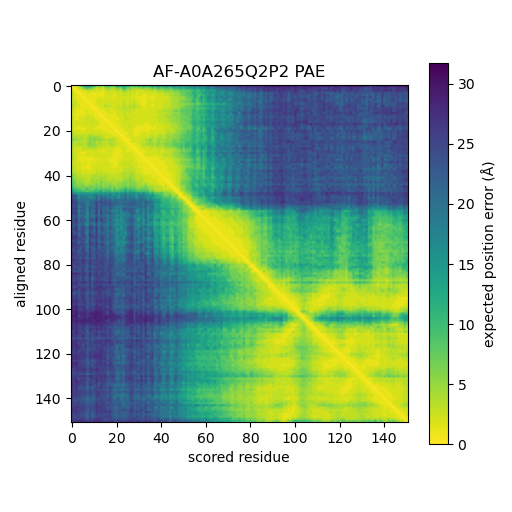O 1
ATOM 749 N N . LYS A 1 92 ? 16.017 14.098 -19.226 1.00 92.56 92 LYS A N 1
ATOM 750 C CA . LYS A 1 92 ? 15.250 14.896 -18.267 1.00 92.56 92 LYS A CA 1
ATOM 751 C C . LYS A 1 92 ? 14.303 15.855 -18.996 1.00 92.56 92 LYS A C 1
ATOM 753 O O . LYS A 1 92 ? 14.642 16.360 -20.061 1.00 92.56 92 LYS A O 1
ATOM 758 N N . ASP A 1 93 ? 13.124 16.081 -18.422 1.00 92.62 93 ASP A N 1
ATOM 759 C CA . ASP A 1 93 ? 12.091 17.007 -18.905 1.00 92.62 93 ASP A CA 1
ATOM 760 C C . ASP A 1 93 ? 11.439 16.624 -20.251 1.00 92.62 93 ASP A C 1
ATOM 762 O O . ASP A 1 93 ? 10.589 17.352 -20.764 1.00 92.62 93 ASP A O 1
ATOM 766 N N . LYS A 1 94 ? 11.744 15.436 -20.791 1.00 94.69 94 LYS A N 1
ATOM 767 C CA . LYS A 1 94 ? 11.033 14.862 -21.941 1.00 94.69 94 LYS A CA 1
ATOM 768 C C . LYS A 1 94 ? 9.803 14.058 -21.530 1.00 94.69 94 LYS A C 1
ATOM 770 O O . LYS A 1 94 ? 9.745 13.512 -20.424 1.00 94.69 94 LYS A O 1
ATOM 775 N N . GLN A 1 95 ? 8.834 13.968 -22.440 1.00 95.00 95 GLN A N 1
ATOM 776 C CA . GLN A 1 95 ? 7.621 13.177 -22.257 1.00 95.00 95 GLN A CA 1
ATOM 777 C C . GLN A 1 95 ? 7.800 11.747 -22.764 1.00 95.00 95 GLN A C 1
ATOM 779 O O . GLN A 1 95 ? 8.399 11.505 -23.809 1.00 95.00 95 GLN A O 1
ATOM 784 N N . TYR A 1 96 ? 7.247 10.796 -22.017 1.00 95.38 96 TYR A N 1
ATOM 785 C CA . TYR A 1 96 ? 7.328 9.377 -22.320 1.00 95.38 96 TYR A CA 1
ATOM 786 C C . TYR A 1 96 ? 5.985 8.688 -22.098 1.00 95.38 96 TYR A C 1
ATOM 788 O O . TYR A 1 96 ? 5.245 9.000 -21.162 1.00 95.38 96 TYR A O 1
ATOM 796 N N . LYS A 1 97 ? 5.715 7.688 -22.938 1.00 95.00 97 LYS A N 1
ATOM 797 C CA . LYS A 1 97 ? 4.680 6.671 -22.746 1.00 95.00 97 LYS A CA 1
ATOM 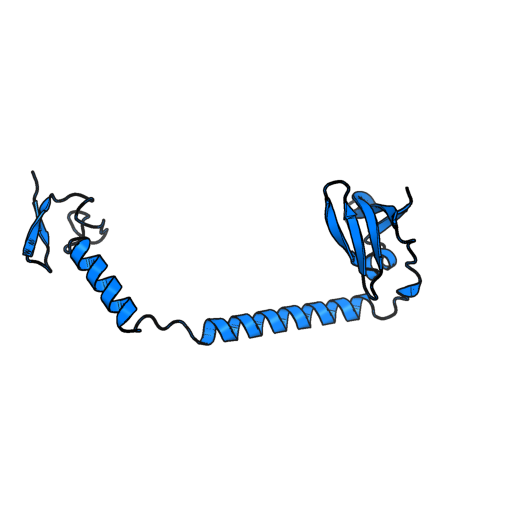798 C C . LYS A 1 97 ? 5.323 5.390 -22.235 1.00 95.00 97 LYS A C 1
ATOM 800 O O . LYS A 1 97 ? 6.222 4.846 -22.880 1.00 95.00 97 LYS A O 1
ATOM 805 N N . ILE A 1 98 ? 4.843 4.900 -21.101 1.00 94.44 98 ILE A N 1
ATOM 806 C CA . ILE A 1 98 ? 5.277 3.655 -20.474 1.00 94.44 98 ILE A CA 1
ATOM 807 C C . ILE A 1 98 ? 4.173 2.621 -20.662 1.00 94.44 98 ILE A C 1
ATOM 809 O O . ILE A 1 98 ? 2.994 2.889 -20.420 1.00 94.44 98 ILE A O 1
ATOM 813 N N . TYR A 1 99 ? 4.566 1.438 -21.115 1.00 94.06 99 TYR A N 1
ATOM 814 C CA . TYR A 1 99 ? 3.674 0.328 -21.392 1.00 94.06 99 TYR A CA 1
ATOM 815 C C . TYR A 1 99 ? 4.056 -0.868 -20.532 1.00 94.06 99 TYR A C 1
ATOM 817 O O . TYR A 1 99 ? 5.222 -1.263 -20.521 1.00 94.06 99 TYR A O 1
ATOM 825 N N . LEU A 1 100 ? 3.078 -1.477 -19.872 1.00 92.75 100 LEU A N 1
ATOM 826 C CA . LEU A 1 100 ? 3.255 -2.681 -19.066 1.00 92.75 100 LEU A CA 1
ATOM 827 C C . LEU A 1 100 ? 3.003 -3.925 -19.924 1.00 92.75 100 LEU A C 1
ATOM 829 O O . LEU A 1 100 ? 1.992 -4.018 -20.628 1.00 92.75 100 LEU A O 1
ATOM 833 N N . ARG A 1 101 ? 3.902 -4.907 -19.848 1.00 88.25 101 ARG A N 1
ATOM 834 C CA . ARG A 1 101 ? 3.732 -6.209 -20.494 1.00 88.25 101 ARG A CA 1
ATOM 835 C C . ARG A 1 101 ? 2.697 -7.037 -19.735 1.00 88.25 101 ARG A C 1
ATOM 837 O O . ARG A 1 101 ? 2.901 -7.393 -18.578 1.00 88.25 101 ARG A O 1
ATOM 844 N N . ARG A 1 102 ? 1.605 -7.430 -20.393 1.00 84.44 102 ARG A N 1
ATOM 845 C CA . ARG A 1 102 ? 0.640 -8.372 -19.806 1.00 84.44 102 ARG A CA 1
ATOM 846 C C . ARG A 1 102 ? 1.046 -9.819 -20.098 1.00 84.44 102 ARG A C 1
ATOM 848 O O . ARG A 1 102 ? 1.057 -10.248 -21.256 1.00 84.44 102 ARG A O 1
ATOM 855 N N . ASN A 1 103 ? 1.331 -10.585 -19.040 1.00 76.31 103 ASN A N 1
ATOM 856 C CA . ASN A 1 103 ? 1.844 -11.966 -19.111 1.00 76.31 103 ASN A CA 1
ATOM 857 C C . ASN A 1 103 ? 1.008 -12.903 -19.998 1.00 76.31 103 ASN A C 1
ATOM 859 O O . ASN A 1 103 ? 1.558 -13.756 -20.685 1.00 76.31 103 ASN A O 1
ATOM 863 N N . TYR A 1 104 ? -0.310 -12.714 -20.035 1.00 71.69 104 TYR A N 1
ATOM 864 C CA . TYR A 1 104 ? -1.238 -13.628 -20.701 1.00 71.69 104 TYR A CA 1
ATOM 865 C C . TYR A 1 104 ? -1.410 -13.390 -22.212 1.00 71.69 104 TYR A C 1
ATOM 867 O O . TYR A 1 104 ? -1.966 -14.247 -22.890 1.00 71.69 104 TYR A O 1
ATOM 875 N N . LYS A 1 105 ? -0.960 -12.253 -22.767 1.00 65.50 105 LYS A N 1
ATOM 876 C CA . LYS A 1 105 ? -1.214 -11.903 -24.183 1.00 65.50 105 LYS A CA 1
ATOM 877 C C . LYS A 1 105 ? 0.015 -11.502 -24.999 1.00 65.50 105 LYS A C 1
ATOM 879 O O . LYS A 1 105 ? -0.133 -11.266 -26.189 1.00 65.50 105 LYS A O 1
ATOM 884 N N . LYS A 1 106 ? 1.217 -11.412 -24.409 1.00 74.25 106 LYS A N 1
ATOM 885 C CA . LYS A 1 106 ? 2.403 -10.798 -25.063 1.00 74.25 106 LYS A CA 1
ATOM 886 C C . LYS A 1 106 ? 2.103 -9.401 -25.657 1.00 74.25 106 LYS A C 1
ATOM 888 O O . LYS A 1 106 ? 2.784 -8.958 -26.576 1.00 74.25 106 LYS A O 1
ATOM 893 N N . VAL A 1 107 ? 1.094 -8.709 -25.123 1.00 84.38 107 VAL A N 1
ATOM 894 C CA . VAL A 1 107 ? 0.691 -7.353 -25.516 1.00 84.38 107 VAL A CA 1
ATOM 895 C C . VAL A 1 107 ? 1.185 -6.370 -24.458 1.00 84.38 107 VAL A C 1
ATOM 897 O O . VAL A 1 107 ? 1.266 -6.702 -23.271 1.00 84.38 107 VAL A O 1
ATOM 900 N N . TYR A 1 108 ? 1.544 -5.175 -24.916 1.00 86.31 108 TYR A N 1
ATOM 901 C CA . TYR A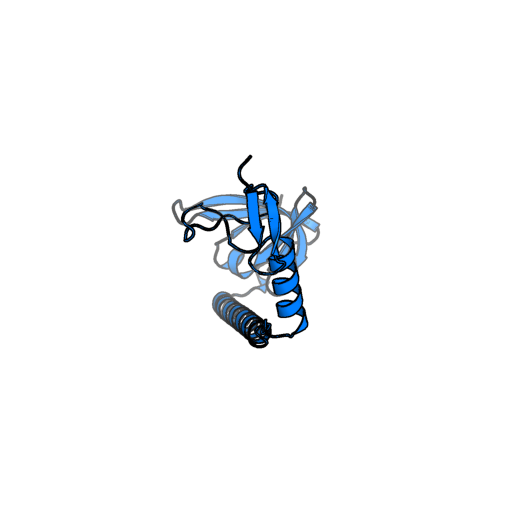 1 108 ? 1.939 -4.046 -24.087 1.00 86.31 108 TYR A CA 1
ATOM 902 C C . TYR A 1 108 ? 0.778 -3.058 -24.012 1.00 86.31 108 TYR A C 1
ATOM 904 O O . TYR A 1 108 ? 0.374 -2.518 -25.041 1.00 86.31 108 TYR A O 1
ATOM 912 N N . ASP A 1 109 ? 0.273 -2.811 -22.808 1.00 89.50 109 ASP A N 1
ATOM 913 C CA . ASP A 1 109 ? -0.796 -1.844 -22.56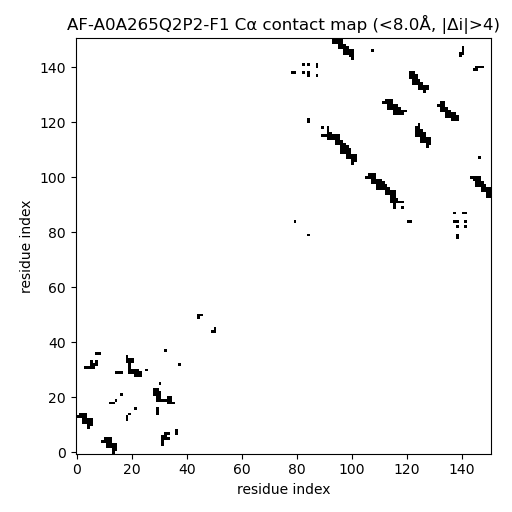8 1.00 89.50 109 ASP A CA 1
ATOM 914 C C . ASP A 1 109 ? -0.210 -0.549 -22.014 1.00 89.50 109 ASP A C 1
ATOM 916 O O . ASP A 1 109 ? 0.656 -0.587 -21.139 1.00 89.50 109 ASP A O 1
ATOM 920 N N . LEU A 1 110 ? -0.667 0.598 -22.525 1.00 91.12 110 LEU A N 1
ATOM 921 C CA . LEU A 1 110 ? -0.253 1.904 -22.016 1.00 91.12 110 LEU A CA 1
ATOM 922 C C . LEU A 1 110 ? -0.687 2.017 -20.551 1.00 91.12 110 LEU A C 1
ATOM 924 O O . LEU A 1 110 ? -1.882 1.987 -20.262 1.00 91.12 110 LEU A O 1
ATOM 928 N N . CYS A 1 111 ? 0.279 2.138 -19.643 1.00 91.50 111 CYS A N 1
ATOM 929 C CA . CYS A 1 111 ? 0.009 2.272 -18.214 1.00 91.50 111 CYS A CA 1
ATOM 930 C C . CYS A 1 111 ? 0.250 3.694 -17.712 1.00 91.50 111 CYS A C 1
ATOM 932 O O . CYS A 1 111 ? -0.397 4.111 -16.759 1.00 91.50 111 CYS A O 1
ATOM 934 N N . PHE A 1 112 ? 1.151 4.445 -18.353 1.00 93.12 112 PHE A N 1
ATOM 935 C CA . PHE A 1 112 ? 1.505 5.780 -17.892 1.00 93.12 112 PHE A CA 1
ATOM 936 C C . PHE A 1 112 ? 1.975 6.683 -19.037 1.00 93.12 112 PHE A C 1
ATOM 938 O O . PHE A 1 112 ? 2.678 6.242 -19.946 1.00 93.12 112 PHE A O 1
ATOM 945 N N . GLU A 1 113 ? 1.616 7.964 -18.972 1.00 95.81 113 GLU A N 1
ATOM 946 C CA . GLU A 1 113 ? 2.099 9.012 -19.872 1.00 95.81 113 GLU A CA 1
ATOM 947 C C . GLU A 1 113 ? 2.521 10.240 -19.057 1.00 95.81 113 GLU A C 1
ATOM 949 O O . GLU A 1 113 ? 1.710 10.840 -18.350 1.00 95.81 113 GLU A O 1
ATOM 954 N N . GLY A 1 114 ? 3.783 10.650 -19.150 1.00 94.75 114 GLY A N 1
ATOM 955 C CA . GLY A 1 114 ? 4.254 11.773 -18.347 1.00 94.75 114 GLY A CA 1
ATOM 956 C C . GLY A 1 114 ? 5.672 12.226 -18.645 1.00 94.75 114 GLY A C 1
ATOM 957 O O . GLY A 1 114 ? 6.366 11.662 -19.486 1.00 94.75 114 GLY A O 1
ATOM 958 N N . THR A 1 115 ? 6.096 13.268 -17.941 1.00 96.00 115 THR A N 1
ATOM 959 C CA . THR A 1 115 ? 7.407 13.898 -18.108 1.00 96.00 115 THR A CA 1
ATOM 960 C C . THR A 1 115 ? 8.411 13.312 -17.128 1.00 96.00 115 THR A C 1
ATOM 962 O O . THR A 1 115 ? 8.120 13.221 -15.937 1.00 96.00 115 THR A O 1
ATOM 965 N N . MET A 1 116 ? 9.604 12.945 -17.591 1.00 94.56 116 MET A N 1
ATOM 966 C CA . MET A 1 116 ? 10.678 12.497 -16.702 1.00 94.56 116 MET A CA 1
ATOM 967 C C . MET A 1 116 ? 11.184 13.672 -15.856 1.00 94.56 116 MET A C 1
ATOM 969 O O . MET A 1 116 ? 11.663 14.665 -16.396 1.00 94.56 116 MET A O 1
ATOM 973 N N . ILE A 1 117 ? 11.076 13.558 -14.530 1.00 94.50 117 ILE A N 1
ATOM 974 C CA . ILE A 1 117 ? 11.488 14.607 -13.583 1.00 94.50 117 ILE A CA 1
ATOM 975 C C . ILE A 1 117 ? 12.923 14.376 -13.123 1.00 94.50 117 ILE A C 1
ATOM 977 O O . ILE A 1 117 ? 13.743 15.297 -13.071 1.00 94.50 117 ILE A O 1
ATOM 981 N N . ARG A 1 118 ? 13.200 13.147 -12.677 1.00 93.50 118 ARG A N 1
ATOM 982 C CA . ARG A 1 118 ? 14.423 12.835 -11.949 1.00 93.50 118 ARG A CA 1
ATOM 983 C C . ARG A 1 118 ? 14.875 11.419 -12.220 1.00 93.50 118 ARG A C 1
ATOM 985 O O . ARG A 1 118 ? 14.086 10.478 -12.150 1.00 93.50 118 ARG A O 1
ATOM 992 N N . ASP A 1 119 ? 16.172 11.303 -12.458 1.00 92.44 119 ASP A N 1
ATOM 993 C CA . ASP A 1 119 ? 16.848 10.031 -12.591 1.00 92.44 119 ASP A CA 1
ATOM 994 C C . ASP A 1 119 ? 17.565 9.666 -11.283 1.00 92.44 119 ASP A C 1
ATOM 996 O O . ASP A 1 119 ? 18.389 10.439 -10.786 1.00 92.44 119 ASP A O 1
ATOM 1000 N N . TYR A 1 120 ? 17.238 8.508 -10.711 1.00 89.31 120 TYR A N 1
ATOM 1001 C CA . TYR A 1 120 ? 17.918 7.949 -9.545 1.00 89.31 120 TYR A CA 1
ATOM 1002 C C . TYR A 1 120 ? 18.747 6.724 -9.943 1.00 89.31 120 TYR A C 1
ATOM 1004 O O . TYR A 1 120 ? 18.660 6.186 -11.048 1.00 89.31 120 TYR A O 1
ATOM 1012 N N . LYS A 1 121 ? 19.569 6.238 -9.007 1.00 87.00 121 LYS A N 1
ATOM 1013 C CA . LYS A 1 121 ? 20.421 5.068 -9.248 1.00 87.00 121 LYS A CA 1
ATOM 1014 C C . LYS A 1 121 ? 19.610 3.828 -9.654 1.00 87.00 121 LYS A C 1
ATOM 1016 O O . LYS A 1 121 ? 20.034 3.119 -10.555 1.00 87.00 121 LYS A O 1
ATOM 1021 N N . THR A 1 122 ? 18.462 3.579 -9.020 1.00 84.81 122 THR A N 1
ATOM 1022 C CA . THR A 1 122 ? 17.670 2.343 -9.200 1.00 84.81 122 THR A CA 1
ATOM 1023 C C . THR A 1 122 ? 16.352 2.537 -9.948 1.00 84.81 122 THR A C 1
ATOM 1025 O O . THR A 1 122 ? 15.818 1.580 -10.505 1.00 84.81 122 THR A O 1
ATOM 1028 N N . HIS A 1 123 ? 15.812 3.753 -9.972 1.00 90.75 123 HIS A N 1
ATOM 1029 C CA . HIS A 1 123 ? 14.487 4.055 -10.509 1.00 90.75 123 HIS A CA 1
ATOM 1030 C C . HIS A 1 123 ? 14.449 5.442 -11.152 1.00 90.75 123 HIS A C 1
ATOM 1032 O O . HIS A 1 123 ? 15.340 6.262 -10.941 1.00 90.75 123 HIS A O 1
ATOM 1038 N N . ILE A 1 124 ? 13.409 5.704 -11.934 1.00 93.50 124 ILE A N 1
ATOM 1039 C CA . ILE A 1 124 ? 13.173 6.973 -12.620 1.00 93.50 124 ILE A CA 1
ATOM 1040 C C . ILE A 1 124 ? 11.815 7.503 -12.174 1.00 93.50 124 ILE A C 1
ATOM 1042 O O . ILE A 1 124 ? 10.845 6.748 -12.105 1.00 93.50 124 ILE A O 1
ATOM 1046 N N . LEU A 1 125 ? 11.755 8.792 -11.852 1.00 95.06 125 LEU A N 1
ATOM 1047 C CA . LEU A 1 125 ? 10.538 9.466 -11.420 1.00 95.06 125 LEU A CA 1
ATOM 1048 C C . LEU A 1 125 ? 9.927 10.252 -12.578 1.00 95.06 125 LEU A C 1
ATOM 1050 O O . LEU A 1 125 ? 10.602 11.086 -13.190 1.00 95.06 125 LEU A O 1
ATOM 1054 N N . PHE A 1 126 ? 8.637 10.044 -12.821 1.00 95.75 126 PHE A N 1
ATOM 1055 C CA . PHE A 1 126 ? 7.876 10.758 -13.838 1.00 95.75 126 PHE A CA 1
ATOM 1056 C C . PHE A 1 126 ? 6.728 11.551 -13.219 1.00 95.75 126 PHE A C 1
ATOM 1058 O O . PHE A 1 126 ? 6.171 11.157 -12.196 1.00 95.75 126 PHE A O 1
ATOM 1065 N N . LYS A 1 127 ? 6.353 12.656 -13.868 1.00 96.06 127 LYS A N 1
ATOM 1066 C CA . LYS A 1 127 ? 5.180 13.472 -13.546 1.00 96.06 127 LYS A CA 1
ATOM 1067 C C . LYS A 1 127 ? 4.083 13.214 -14.560 1.00 96.06 127 LYS A C 1
ATOM 1069 O O . LYS A 1 127 ? 4.284 13.450 -15.750 1.00 96.06 127 LYS A O 1
ATOM 1074 N N . HIS A 1 128 ? 2.916 12.799 -14.097 1.00 95.31 128 HIS A N 1
ATOM 1075 C CA . HIS A 1 128 ? 1.738 12.712 -14.945 1.00 95.31 128 HIS A CA 1
ATOM 1076 C C . HIS A 1 128 ? 1.164 14.110 -15.226 1.00 95.31 128 HIS A C 1
ATOM 1078 O O . HIS A 1 128 ? 1.311 15.034 -14.420 1.00 95.31 128 HIS A O 1
ATOM 1084 N N . LYS A 1 129 ? 0.423 14.261 -16.330 1.00 90.50 129 LYS A N 1
ATOM 1085 C CA . LYS A 1 129 ? -0.262 15.524 -16.684 1.00 90.50 129 LYS A CA 1
ATOM 1086 C C . LYS A 1 129 ? -1.277 15.979 -15.624 1.00 90.50 129 LYS A C 1
ATOM 1088 O O . LYS A 1 129 ? -1.510 17.169 -15.468 1.00 90.50 129 LYS A O 1
ATOM 1093 N N . LEU A 1 130 ? -1.832 15.032 -14.865 1.00 91.62 130 LEU A N 1
ATOM 1094 C CA . LEU A 1 130 ? -2.772 15.278 -13.758 1.00 91.62 130 LEU A CA 1
ATOM 1095 C C . LEU A 1 130 ? -2.087 15.702 -12.444 1.00 91.62 130 LEU A C 1
ATOM 1097 O O . LEU A 1 130 ? -2.762 15.903 -11.441 1.00 91.62 130 LEU A O 1
ATOM 1101 N N . GLY A 1 131 ? -0.756 15.823 -12.423 1.00 90.62 131 GLY A N 1
ATOM 1102 C CA . GLY A 1 131 ? -0.013 16.382 -11.292 1.00 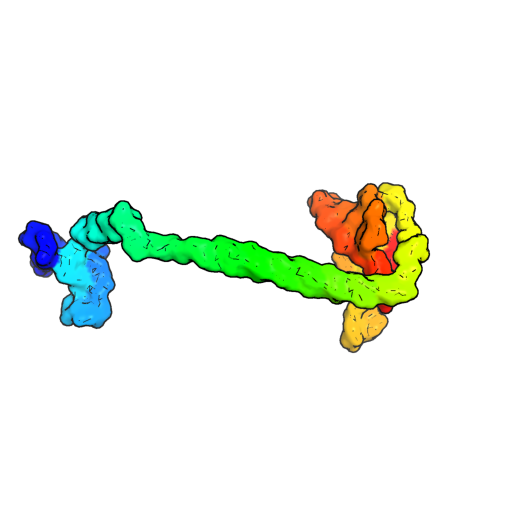90.62 131 GLY A CA 1
ATOM 1103 C C . GLY A 1 131 ? 0.502 15.379 -10.257 1.00 90.62 131 GLY A C 1
ATOM 1104 O O . GLY A 1 131 ? 1.280 15.785 -9.396 1.00 90.62 131 GLY A O 1
ATOM 1105 N N . TYR A 1 132 ? 0.146 14.093 -10.349 1.00 94.00 132 TYR A N 1
ATOM 1106 C CA . TYR A 1 132 ? 0.767 13.045 -9.531 1.00 94.00 132 TYR A CA 1
ATOM 1107 C C . TYR A 1 132 ? 2.101 12.574 -10.127 1.00 94.00 132 TYR A C 1
ATOM 1109 O O . TYR A 1 132 ? 2.375 12.781 -11.313 1.00 94.00 132 TYR A O 1
ATOM 1117 N N . SER A 1 133 ? 2.922 11.933 -9.297 1.00 93.69 133 SER A N 1
ATOM 1118 C CA . SER A 1 133 ? 4.219 11.383 -9.695 1.00 93.69 133 SER A CA 1
ATOM 1119 C C . SER A 1 133 ? 4.247 9.876 -9.491 1.00 93.69 133 SER A C 1
ATOM 1121 O O . SER A 1 133 ? 3.691 9.377 -8.516 1.00 93.69 133 SER A O 1
ATOM 1123 N N . GLU A 1 134 ? 4.928 9.170 -10.384 1.00 94.06 134 GLU A N 1
ATOM 1124 C CA . GLU A 1 134 ? 5.067 7.716 -10.335 1.00 94.06 134 GLU A CA 1
ATOM 1125 C C . GLU A 1 134 ? 6.523 7.321 -10.595 1.00 94.06 134 GLU A C 1
ATOM 1127 O O . GLU A 1 134 ? 7.220 7.955 -11.398 1.00 94.06 134 GLU A O 1
ATOM 1132 N N . SER A 1 135 ? 7.012 6.323 -9.857 1.00 93.50 135 SER A N 1
ATOM 1133 C CA . SER A 1 135 ? 8.382 5.823 -9.955 1.00 93.50 135 SER A CA 1
ATOM 1134 C C . SER A 1 135 ? 8.412 4.465 -10.648 1.00 93.50 135 SER A C 1
ATOM 1136 O O . SER A 1 135 ? 7.658 3.561 -10.305 1.00 93.50 135 SER A O 1
ATOM 1138 N N . PHE A 1 136 ? 9.333 4.308 -11.598 1.00 92.88 136 PHE A N 1
ATOM 1139 C CA . PHE A 1 136 ? 9.532 3.061 -12.338 1.00 92.88 136 PHE A CA 1
ATOM 1140 C C . PHE A 1 136 ? 10.957 2.564 -12.145 1.00 92.88 136 PHE A C 1
ATOM 1142 O O . PHE A 1 136 ? 11.911 3.339 -12.262 1.00 92.88 136 PHE A O 1
ATOM 1149 N N . LEU A 1 137 ? 11.122 1.276 -11.845 1.00 91.38 137 LEU A N 1
ATOM 1150 C CA . LEU A 1 137 ? 12.442 0.692 -11.637 1.00 91.38 137 LEU A CA 1
ATOM 1151 C C . LEU A 1 137 ? 13.180 0.562 -12.964 1.00 91.38 137 LEU A C 1
ATOM 1153 O O . LEU A 1 137 ? 12.625 0.115 -13.966 1.00 91.38 137 LEU A O 1
ATOM 1157 N N . LYS A 1 138 ? 14.473 0.890 -12.959 1.00 91.38 138 LYS A N 1
ATOM 1158 C CA . LYS A 1 138 ? 15.325 0.707 -14.138 1.00 91.38 138 LYS A CA 1
ATOM 1159 C C . LYS A 1 138 ? 15.452 -0.761 -14.535 1.00 91.38 138 LYS A C 1
ATOM 1161 O O . LYS A 1 138 ? 15.465 -1.067 -15.723 1.00 91.38 138 LYS A O 1
ATOM 1166 N N . ALA A 1 139 ? 15.487 -1.651 -13.542 1.00 88.75 139 ALA A N 1
ATOM 1167 C CA . ALA A 1 139 ? 15.509 -3.094 -13.753 1.00 88.75 139 ALA A CA 1
ATOM 1168 C C . ALA A 1 139 ? 14.309 -3.567 -14.585 1.00 88.75 139 ALA A C 1
ATOM 1170 O O . ALA A 1 139 ? 14.499 -4.324 -15.528 1.00 88.75 139 ALA A O 1
ATOM 1171 N N . ASP A 1 140 ? 13.106 -3.053 -14.323 1.00 90.19 140 ASP A N 1
ATOM 1172 C CA . ASP A 1 140 ? 11.894 -3.515 -15.006 1.00 90.19 140 ASP A CA 1
ATOM 1173 C C . ASP A 1 140 ? 11.845 -3.094 -16.495 1.00 90.19 140 ASP A C 1
ATOM 1175 O O . ASP A 1 140 ? 11.235 -3.771 -17.327 1.00 90.19 140 ASP A O 1
ATOM 1179 N N . PHE A 1 141 ? 12.530 -2.006 -16.875 1.00 90.12 141 PHE A N 1
ATOM 1180 C CA . PHE A 1 141 ? 12.741 -1.670 -18.291 1.00 90.12 141 PHE A CA 1
ATOM 1181 C C . PHE A 1 141 ? 13.732 -2.628 -18.967 1.00 90.12 141 PHE A C 1
ATOM 1183 O O . PHE A 1 141 ? 13.576 -2.945 -20.145 1.00 90.12 141 PHE A O 1
ATOM 1190 N N . LEU A 1 142 ? 14.746 -3.096 -18.232 1.00 87.94 142 LEU A N 1
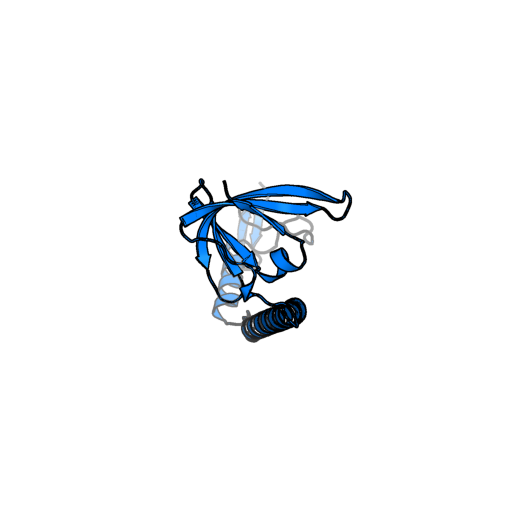ATOM 1191 C CA . LEU A 1 142 ? 15.769 -4.016 -18.740 1.00 87.94 142 LEU A CA 1
ATOM 1192 C C . LEU A 1 142 ? 15.260 -5.457 -18.842 1.00 87.94 142 LEU A C 1
ATOM 1194 O O . LEU A 1 142 ? 15.571 -6.141 -19.814 1.00 87.94 142 LEU A O 1
ATOM 1198 N N . THR A 1 143 ? 14.444 -5.909 -17.888 1.00 86.31 143 THR A N 1
ATOM 1199 C CA . THR A 1 143 ? 13.781 -7.224 -17.930 1.00 86.31 143 THR A CA 1
ATOM 1200 C C . THR A 1 143 ? 12.649 -7.271 -18.964 1.00 86.31 143 THR A C 1
ATOM 1202 O O . THR A 1 143 ? 12.152 -8.347 -19.304 1.00 86.31 143 THR A O 1
ATOM 1205 N N . GLY A 1 144 ? 12.245 -6.113 -19.501 1.00 85.50 144 GLY A N 1
ATOM 1206 C CA . GLY A 1 144 ? 11.187 -5.984 -20.500 1.00 85.50 144 GLY A CA 1
ATOM 1207 C C . GLY A 1 144 ? 9.771 -6.107 -19.929 1.00 85.50 144 GLY A C 1
ATOM 1208 O O . GLY A 1 144 ? 8.826 -6.297 -20.707 1.00 85.50 144 GLY A O 1
ATOM 1209 N N . GLU A 1 145 ? 9.620 -6.003 -18.601 1.00 87.31 145 GLU A N 1
ATOM 1210 C CA . GLU A 1 145 ? 8.326 -5.837 -17.924 1.00 87.31 145 GLU A CA 1
ATOM 1211 C C . GLU A 1 145 ? 7.665 -4.525 -18.367 1.00 87.31 145 GLU A C 1
ATOM 1213 O O . GLU A 1 145 ? 6.479 -4.516 -18.708 1.00 87.31 145 GLU A O 1
ATOM 1218 N N . TYR A 1 146 ? 8.454 -3.449 -18.479 1.00 92.44 146 TYR A N 1
ATOM 1219 C CA . TYR A 1 146 ? 8.020 -2.187 -19.073 1.00 92.44 146 TYR A CA 1
ATOM 1220 C C . TYR A 1 146 ? 8.711 -1.901 -20.401 1.00 92.44 146 TYR A C 1
ATOM 1222 O O . TYR A 1 146 ? 9.900 -2.147 -20.594 1.00 92.44 146 TYR A O 1
ATOM 1230 N N . LYS A 1 147 ? 7.959 -1.285 -21.312 1.00 92.31 147 LYS A N 1
ATOM 1231 C CA . LYS A 1 147 ? 8.481 -0.656 -22.523 1.00 92.31 147 LYS A CA 1
ATOM 1232 C C . LYS A 1 147 ? 8.261 0.844 -22.425 1.00 92.31 147 LYS A C 1
ATOM 1234 O O . LYS A 1 147 ? 7.160 1.281 -22.116 1.00 92.31 147 LYS A O 1
ATOM 1239 N N . VAL A 1 148 ? 9.285 1.631 -22.722 1.00 93.88 148 VAL A N 1
ATOM 1240 C CA . VAL A 1 148 ? 9.205 3.096 -22.738 1.00 93.88 148 VAL A CA 1
ATOM 1241 C C . VAL A 1 148 ? 9.336 3.606 -24.171 1.00 93.88 148 VAL A C 1
ATOM 1243 O O . VAL A 1 148 ? 10.107 3.059 -24.960 1.00 93.88 148 VAL A O 1
ATOM 1246 N N . LYS A 1 149 ? 8.550 4.622 -24.532 1.00 93.81 149 LYS A N 1
ATOM 1247 C CA . LYS A 1 149 ? 8.652 5.345 -25.806 1.00 93.81 149 LYS A CA 1
ATOM 1248 C C . LYS A 1 149 ? 8.633 6.844 -25.535 1.00 93.81 149 LYS A C 1
ATOM 1250 O O . LYS A 1 149 ? 7.754 7.306 -24.814 1.00 93.81 149 LYS A O 1
ATOM 1255 N N . GLU A 1 150 ? 9.585 7.572 -26.104 1.00 92.94 150 GLU A N 1
ATOM 1256 C CA . GLU A 1 150 ? 9.561 9.040 -26.132 1.00 92.94 150 GLU A CA 1
ATOM 1257 C C . GLU A 1 150 ? 8.387 9.521 -27.004 1.00 92.94 150 GLU A C 1
ATOM 1259 O O . GLU A 1 150 ? 8.014 8.828 -27.959 1.00 92.94 150 GLU A O 1
ATOM 1264 N N . ILE A 1 151 ? 7.773 10.645 -26.624 1.00 90.62 151 ILE A N 1
ATOM 1265 C CA . ILE A 1 151 ? 6.686 11.314 -27.362 1.00 90.62 151 ILE A CA 1
ATOM 1266 C C . ILE A 1 151 ? 7.257 12.481 -28.154 1.00 90.62 151 ILE A C 1
ATOM 1268 O O . ILE A 1 151 ? 8.037 13.250 -27.549 1.00 90.62 151 ILE A O 1
#

Solvent-accessible surface area (backbone atoms only — not comparable to full-atom values): 8798 Å² total; per-residue (Å²): 134,65,70,41,60,19,81,78,81,67,52,76,39,63,72,40,76,87,45,20,47,81,24,93,88,36,98,83,42,42,44,60,45,34,47,68,64,50,51,51,50,51,54,50,42,61,73,67,54,73,62,68,72,59,72,62,52,61,56,51,49,54,52,49,53,50,52,53,50,53,52,50,52,50,55,49,50,62,65,40,60,94,54,70,55,82,73,72,77,78,66,74,74,38,44,34,41,34,21,42,53,41,89,91,70,84,45,68,46,83,73,46,59,30,30,31,70,46,83,54,94,62,33,37,35,29,37,34,89,89,72,52,72,52,78,46,52,44,50,40,50,72,75,55,48,31,47,79,42,80,110

Radius of gyration: 30.59 Å; Cα contacts (8 Å, |Δi|>4): 202; chains: 1; bounding box: 69×31×70 Å